Protein AF-A0AAW2NEN0-F1 (afdb_monomer_lite)

InterPro domains:
  IPR036388 Winged helix-like DNA-binding domain superfamily [G3DSA:1.10.10.10] (29-125)
  IPR044974 Disease resistance protein, plants [PTHR23155] (5-137)
  IPR058922 Disease resistance protein, winged helix domain [PF23559] (50-120)

Secondary structure (DSSP, 8-state):
-HHHHHHHHHHHHHHHHHTS-HHHHHHHHHHHHHHTS-HHHHHHHHHGGGSPTT--EEHHHHHHHHHHTT-S---TTS-HHHHHHHHHHHHHHTTSEEEEEE-TTS-EEEEEE-HHHHHHHHHHHHHHHHHHHHHHHHT--

pLDDT: mean 85.14, std 10.45, range [48.5, 97.88]

Sequence (141 aa):
MKAISAWTKVSQSINTYLNEDSDGCMEKIIGLSYEKLPYHLRDCFLYLAMFPEGFEIPVWKLLRMWIAEGFVQKMPNISLEETTENYLDNLIGRNLVRVEKKRLDGRVKTCRIHDMLCDFCKNEAGRERENFLQEVKMNND

Structure (mmCIF, N/CA/C/O backbone):
data_AF-A0AAW2NEN0-F1
#
_entry.id   AF-A0AAW2NEN0-F1
#
loop_
_atom_site.group_PDB
_atom_site.id
_atom_site.type_symbol
_atom_site.label_atom_id
_atom_site.label_alt_id
_atom_site.label_comp_id
_atom_site.label_asym_id
_atom_site.label_entity_id
_atom_site.label_seq_id
_atom_site.pdbx_PDB_ins_code
_atom_site.Cartn_x
_atom_site.Cartn_y
_atom_site.Cartn_z
_atom_site.occupancy
_atom_site.B_iso_or_equiv
_atom_site.auth_seq_id
_atom_site.auth_comp_id
_atom_site.auth_asym_id
_atom_site.auth_atom_id
_atom_site.pdbx_PDB_model_num
ATOM 1 N N . MET A 1 1 ? 0.961 32.864 -12.329 1.00 52.97 1 MET A N 1
ATOM 2 C CA . MET A 1 1 ? 2.415 32.889 -12.029 1.00 52.97 1 MET A CA 1
ATOM 3 C C . MET A 1 1 ? 2.877 31.870 -10.977 1.00 52.97 1 MET A C 1
ATOM 5 O O . MET A 1 1 ? 3.916 31.275 -11.209 1.00 52.97 1 MET A O 1
ATOM 9 N N . LYS A 1 2 ? 2.146 31.592 -9.878 1.00 61.88 2 LYS A N 1
ATOM 10 C CA . LYS A 1 2 ? 2.585 30.618 -8.841 1.00 61.88 2 LYS A CA 1
ATOM 11 C C . LYS A 1 2 ? 2.747 29.162 -9.320 1.00 61.88 2 LYS A C 1
ATOM 13 O O . LYS A 1 2 ? 3.659 28.480 -8.876 1.00 61.88 2 LYS A O 1
ATOM 18 N N . ALA A 1 3 ? 1.884 28.686 -10.220 1.00 77.19 3 ALA A N 1
ATOM 19 C CA . ALA A 1 3 ? 1.953 27.303 -10.705 1.00 77.19 3 ALA A CA 1
ATOM 20 C C . ALA A 1 3 ? 3.200 27.044 -11.570 1.00 77.19 3 ALA A C 1
ATOM 22 O O . ALA A 1 3 ? 3.846 26.016 -11.416 1.00 77.19 3 ALA A O 1
ATOM 23 N N . ILE A 1 4 ? 3.573 28.004 -12.425 1.00 82.44 4 ILE A N 1
ATOM 24 C CA . ILE A 1 4 ? 4.742 27.884 -13.308 1.00 82.44 4 ILE A CA 1
ATOM 25 C C . ILE A 1 4 ? 6.019 27.775 -12.469 1.00 82.44 4 ILE A C 1
ATOM 27 O O . ILE A 1 4 ? 6.788 26.847 -12.669 1.00 82.44 4 ILE A O 1
ATOM 31 N N . SER A 1 5 ? 6.203 28.640 -11.464 1.00 83.44 5 SER A N 1
ATOM 32 C CA . SER A 1 5 ? 7.396 28.588 -10.610 1.00 83.44 5 SER A CA 1
ATOM 33 C C . SER A 1 5 ? 7.472 27.331 -9.736 1.00 83.44 5 SER A C 1
ATOM 35 O O . SER A 1 5 ? 8.572 26.863 -9.450 1.00 83.44 5 SER A O 1
ATOM 37 N N . ALA A 1 6 ? 6.334 26.756 -9.332 1.00 82.94 6 ALA A N 1
ATOM 38 C CA . ALA A 1 6 ? 6.301 25.475 -8.628 1.00 82.94 6 ALA A CA 1
ATOM 39 C C . ALA A 1 6 ? 6.726 24.311 -9.542 1.00 82.94 6 ALA A C 1
ATOM 41 O O . ALA A 1 6 ? 7.595 23.528 -9.167 1.00 82.94 6 ALA A O 1
ATOM 42 N N . TRP A 1 7 ? 6.182 24.236 -10.760 1.00 86.25 7 TRP A N 1
ATOM 43 C CA . TRP A 1 7 ? 6.541 23.194 -11.728 1.00 86.25 7 TRP A CA 1
ATOM 44 C C . TRP A 1 7 ? 7.979 23.322 -12.241 1.00 86.25 7 TRP A C 1
ATOM 46 O O . TRP A 1 7 ? 8.639 22.304 -12.441 1.00 86.25 7 TRP A O 1
ATOM 56 N N . THR A 1 8 ? 8.516 24.540 -12.371 1.00 87.25 8 THR A N 1
ATOM 57 C CA . THR A 1 8 ? 9.938 24.746 -12.693 1.00 87.25 8 THR A CA 1
ATOM 58 C C . THR A 1 8 ? 10.848 24.168 -11.611 1.00 87.25 8 THR A C 1
ATOM 60 O O . THR A 1 8 ? 11.817 23.493 -11.942 1.00 87.25 8 THR A O 1
ATOM 63 N N . LYS A 1 9 ? 10.515 24.360 -10.326 1.00 84.31 9 LYS A N 1
ATOM 64 C CA . LYS A 1 9 ? 11.277 23.763 -9.216 1.00 84.31 9 LYS A CA 1
ATOM 65 C C . LYS A 1 9 ? 11.236 22.238 -9.261 1.00 84.31 9 LYS A C 1
ATOM 67 O O . LYS A 1 9 ? 12.277 21.606 -9.152 1.00 84.31 9 LYS A O 1
ATOM 72 N N . VAL A 1 10 ? 10.052 21.659 -9.477 1.00 82.00 10 VAL A N 1
ATOM 73 C CA . VAL A 1 10 ? 9.893 20.202 -9.612 1.00 82.00 10 VAL A CA 1
ATOM 74 C C . VAL A 1 10 ? 10.741 19.666 -10.769 1.00 82.00 10 VAL A C 1
ATOM 76 O O . VAL A 1 10 ? 11.481 18.707 -10.582 1.00 82.00 10 VAL A O 1
ATOM 79 N N . SER A 1 11 ? 10.696 20.310 -11.938 1.00 81.25 11 SER A N 1
ATOM 80 C CA . SER A 1 11 ? 11.482 19.900 -13.109 1.00 81.25 11 SER A CA 1
ATOM 81 C C . SER A 1 11 ? 12.992 19.987 -12.869 1.00 81.25 11 SER A C 1
ATOM 83 O O . SER A 1 11 ? 13.719 19.078 -13.260 1.00 81.25 11 SER A O 1
ATOM 85 N N . GLN A 1 12 ? 13.465 21.037 -12.192 1.00 81.94 12 GLN A N 1
ATOM 86 C CA . GLN A 1 12 ? 14.879 21.177 -11.838 1.00 81.94 12 GLN A CA 1
ATOM 87 C C . GLN A 1 12 ? 15.332 20.078 -10.873 1.00 81.94 12 GLN A C 1
ATOM 89 O O . GLN A 1 12 ? 16.374 19.471 -11.107 1.00 81.94 12 GLN A O 1
ATOM 94 N N . SER A 1 13 ? 14.531 19.776 -9.845 1.00 77.38 13 SER A N 1
ATOM 95 C CA . SER A 1 13 ? 14.814 18.683 -8.910 1.00 77.38 13 SER A CA 1
ATOM 96 C C . SER A 1 13 ? 14.832 17.319 -9.605 1.00 77.38 13 SER A C 1
ATOM 98 O O . SER A 1 13 ? 15.739 16.529 -9.381 1.00 77.38 13 SER A O 1
ATOM 100 N N . ILE A 1 14 ? 13.879 17.041 -10.498 1.00 75.25 14 ILE A N 1
ATOM 101 C CA . ILE A 1 14 ? 13.856 15.781 -11.257 1.00 75.25 14 ILE A CA 1
ATOM 102 C C . ILE A 1 14 ? 15.106 15.651 -12.140 1.00 75.25 14 ILE A C 1
ATOM 104 O O . ILE A 1 14 ? 15.741 14.601 -12.132 1.00 75.25 14 ILE A O 1
ATOM 108 N N . ASN A 1 15 ? 15.509 16.719 -12.837 1.00 72.62 15 ASN A N 1
ATOM 109 C CA . ASN A 1 15 ? 16.718 16.701 -13.665 1.00 72.62 15 ASN A CA 1
ATOM 110 C C . ASN A 1 15 ? 17.992 16.440 -12.856 1.00 72.62 15 ASN A C 1
ATOM 112 O O . ASN A 1 15 ? 18.887 15.769 -13.356 1.00 72.62 15 ASN A O 1
ATOM 116 N N . THR A 1 16 ? 18.096 16.942 -11.622 1.00 73.94 16 THR A N 1
ATOM 117 C CA . THR A 1 16 ? 19.248 16.615 -10.769 1.00 73.94 16 THR A CA 1
ATOM 118 C C . THR A 1 16 ? 19.31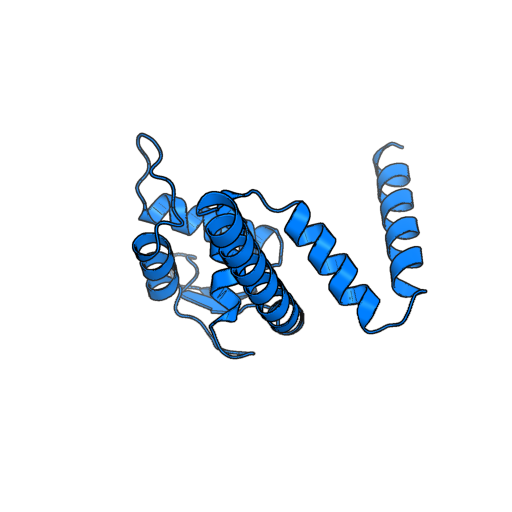4 15.128 -10.431 1.00 73.94 16 THR A C 1
ATOM 120 O O . THR A 1 16 ? 20.400 14.566 -10.485 1.00 73.94 16 THR A O 1
ATOM 123 N N . TYR A 1 17 ? 18.177 14.471 -10.173 1.00 67.19 17 TYR A N 1
ATOM 124 C CA . TYR A 1 17 ? 18.159 13.032 -9.891 1.00 67.19 17 TYR A CA 1
ATOM 125 C C . TYR A 1 17 ? 18.452 12.193 -11.140 1.00 67.19 17 TYR A C 1
ATOM 127 O O . TYR A 1 17 ? 19.248 11.268 -11.066 1.00 67.19 17 TYR A O 1
ATOM 135 N N . LEU A 1 18 ? 17.875 12.544 -12.297 1.00 66.81 18 LEU A N 1
ATOM 136 C CA . LEU A 1 18 ? 18.056 11.791 -13.549 1.00 66.81 18 LEU A CA 1
ATOM 137 C C . LEU A 1 18 ? 19.491 11.837 -14.101 1.00 66.81 18 LEU A C 1
ATOM 139 O O . LEU A 1 18 ? 19.871 10.963 -14.876 1.00 66.81 18 LEU A O 1
ATOM 143 N N . ASN A 1 19 ? 20.272 12.852 -13.727 1.00 67.50 19 ASN A N 1
ATOM 144 C CA . ASN A 1 19 ? 21.662 13.007 -14.156 1.00 67.50 19 ASN A CA 1
ATOM 145 C C . ASN A 1 19 ? 22.669 12.279 -13.239 1.00 67.50 19 ASN A C 1
ATOM 147 O O . ASN A 1 19 ? 23.849 12.209 -13.580 1.00 67.50 19 ASN A O 1
ATOM 151 N N . GLU A 1 20 ? 22.227 11.741 -12.098 1.00 63.12 20 GLU A N 1
ATOM 152 C CA . GLU A 1 20 ? 23.024 10.907 -11.194 1.00 63.12 20 GLU A CA 1
ATOM 153 C C . GLU A 1 20 ? 22.622 9.435 -11.387 1.00 63.12 20 GLU A C 1
ATOM 155 O O . GLU A 1 20 ? 21.560 9.050 -10.922 1.00 63.12 20 GLU A O 1
ATOM 160 N N . ASP A 1 21 ? 23.457 8.649 -12.078 1.00 58.72 21 ASP A N 1
ATOM 161 C CA . ASP A 1 21 ? 23.457 7.172 -12.203 1.00 58.72 21 ASP A CA 1
ATOM 162 C C . ASP A 1 21 ? 22.079 6.453 -12.229 1.00 58.72 21 ASP A C 1
ATOM 164 O O . ASP A 1 21 ? 21.345 6.392 -11.238 1.00 58.72 21 ASP A O 1
ATOM 168 N N . SER A 1 22 ? 21.712 5.857 -13.373 1.00 61.75 22 SER A N 1
ATOM 169 C CA . SER A 1 22 ? 20.301 5.568 -13.702 1.00 61.75 22 SER A CA 1
ATOM 170 C C . SER A 1 22 ? 19.570 4.607 -12.758 1.00 61.75 22 SER A C 1
ATOM 172 O O . SER A 1 22 ? 18.345 4.670 -12.687 1.00 61.75 22 SER A O 1
ATOM 174 N N . ASP A 1 23 ? 20.286 3.734 -12.045 1.00 60.75 23 ASP A N 1
ATOM 175 C CA . ASP A 1 23 ? 19.679 2.747 -11.140 1.00 60.75 23 ASP A CA 1
ATOM 176 C C . ASP A 1 23 ? 19.343 3.361 -9.763 1.00 60.75 23 ASP A C 1
ATOM 178 O O . ASP A 1 23 ? 18.247 3.184 -9.230 1.00 60.75 23 ASP A O 1
ATOM 182 N N . GLY A 1 24 ? 20.227 4.215 -9.231 1.00 66.62 24 GLY A N 1
ATOM 183 C CA . GLY A 1 24 ? 20.025 4.887 -7.940 1.00 66.62 24 GLY A CA 1
ATOM 184 C C . GLY A 1 24 ? 19.023 6.047 -7.990 1.00 66.62 24 GLY A C 1
ATOM 185 O O . GLY A 1 24 ? 18.419 6.401 -6.974 1.00 66.62 24 GLY A O 1
ATOM 186 N N . CYS A 1 25 ? 18.810 6.643 -9.166 1.00 73.38 25 CYS A N 1
ATOM 187 C CA . CYS A 1 25 ? 17.844 7.728 -9.351 1.00 73.38 25 CYS A CA 1
ATOM 188 C C . CYS A 1 25 ? 16.408 7.293 -9.015 1.00 73.38 25 CYS A C 1
ATOM 190 O O . CYS A 1 25 ? 15.681 8.019 -8.330 1.00 73.38 25 CYS A O 1
ATOM 192 N N . MET A 1 26 ? 15.979 6.124 -9.501 1.00 72.88 26 MET A N 1
ATOM 193 C CA . MET A 1 26 ? 14.604 5.667 -9.302 1.00 72.88 26 MET A CA 1
ATOM 194 C C . MET A 1 26 ? 14.345 5.328 -7.831 1.00 72.88 26 MET A C 1
ATOM 196 O O . MET A 1 26 ? 13.329 5.754 -7.281 1.00 72.88 26 MET A O 1
ATOM 200 N N . GLU A 1 27 ? 15.296 4.663 -7.165 1.00 77.19 27 GLU A N 1
ATOM 201 C CA . GLU A 1 27 ? 15.214 4.372 -5.729 1.00 77.19 27 GLU A CA 1
ATOM 202 C C . GLU A 1 27 ? 15.084 5.665 -4.903 1.00 77.19 27 GLU A C 1
ATOM 204 O O . GLU A 1 27 ? 14.206 5.760 -4.045 1.00 77.19 27 GLU A O 1
ATOM 209 N N . LYS A 1 28 ? 15.869 6.710 -5.220 1.00 79.38 28 LYS A N 1
ATOM 210 C CA . LYS A 1 28 ? 15.766 8.034 -4.574 1.00 79.38 28 LYS A CA 1
ATOM 211 C C . LYS A 1 28 ? 14.387 8.675 -4.768 1.00 79.38 28 LYS A C 1
ATOM 213 O O . LYS A 1 28 ? 13.810 9.198 -3.815 1.00 79.38 28 LYS A O 1
ATOM 218 N N . ILE A 1 29 ? 13.836 8.650 -5.985 1.00 79.81 29 ILE A N 1
ATOM 219 C CA . ILE A 1 29 ? 12.518 9.245 -6.282 1.00 79.81 29 ILE A CA 1
ATOM 220 C C . ILE A 1 29 ? 11.398 8.512 -5.530 1.00 79.81 29 ILE A C 1
ATOM 222 O O . ILE A 1 29 ? 10.477 9.148 -4.997 1.00 79.81 29 ILE A O 1
ATOM 226 N N . ILE A 1 30 ? 11.480 7.183 -5.460 1.00 80.62 30 ILE A N 1
ATOM 227 C CA . ILE A 1 30 ? 10.538 6.363 -4.696 1.00 80.62 30 ILE A CA 1
ATOM 228 C C . ILE A 1 30 ? 10.680 6.663 -3.201 1.00 80.62 30 ILE A C 1
ATOM 230 O O . ILE A 1 30 ? 9.670 6.918 -2.544 1.00 80.62 30 ILE A O 1
ATOM 234 N N . GLY A 1 31 ? 11.912 6.743 -2.689 1.00 83.69 31 GLY A N 1
ATOM 235 C CA . GLY A 1 31 ? 12.211 7.108 -1.304 1.00 83.69 31 GLY A CA 1
ATOM 236 C C . GLY A 1 31 ? 11.576 8.436 -0.893 1.00 83.69 31 GLY A C 1
ATOM 237 O O . GLY A 1 31 ? 10.868 8.499 0.107 1.00 83.69 31 GLY A O 1
ATOM 238 N N . LEU A 1 32 ? 11.685 9.476 -1.724 1.00 82.00 32 LEU A N 1
ATOM 239 C CA . LEU A 1 32 ? 11.032 10.768 -1.469 1.00 82.00 32 LEU A CA 1
ATOM 240 C C . LEU A 1 32 ? 9.498 10.675 -1.435 1.00 82.00 32 LEU A C 1
ATOM 242 O O . LEU A 1 32 ? 8.836 11.447 -0.734 1.00 82.00 32 LEU A O 1
ATOM 246 N N . SER A 1 33 ? 8.914 9.767 -2.218 1.00 80.81 33 SER A N 1
ATOM 247 C CA . SER A 1 33 ? 7.468 9.520 -2.200 1.00 80.81 33 SER A CA 1
ATOM 248 C C . SER A 1 33 ? 7.051 8.758 -0.940 1.00 80.81 33 SER A C 1
ATOM 250 O O . SER A 1 33 ? 6.009 9.075 -0.359 1.00 80.81 33 SER A O 1
ATOM 252 N N . TYR A 1 34 ? 7.887 7.817 -0.494 1.00 85.19 34 TYR A N 1
ATOM 253 C CA . TYR A 1 34 ? 7.719 7.045 0.737 1.00 85.19 34 TYR A CA 1
ATOM 254 C C . TYR A 1 34 ? 7.849 7.917 1.994 1.00 85.19 34 TYR A C 1
ATOM 256 O O . TYR A 1 34 ? 6.978 7.887 2.862 1.00 85.19 34 TYR A O 1
ATOM 264 N N . GLU A 1 35 ? 8.855 8.790 2.067 1.00 85.25 35 GLU A N 1
ATOM 265 C CA . GLU A 1 35 ? 9.034 9.733 3.180 1.00 85.25 35 GLU A CA 1
ATOM 266 C C . GLU A 1 35 ? 7.811 10.641 3.369 1.00 85.25 35 GLU A C 1
ATOM 268 O O . GLU A 1 35 ? 7.399 10.934 4.494 1.00 85.25 35 GLU A O 1
ATOM 273 N N . LYS A 1 36 ? 7.182 11.050 2.261 1.00 86.50 36 LYS A N 1
ATOM 274 C CA . LYS A 1 36 ? 5.967 11.882 2.247 1.00 86.50 36 LYS A CA 1
ATOM 275 C C . LYS A 1 36 ? 4.674 11.085 2.426 1.00 86.50 36 LYS A C 1
ATOM 277 O O . LYS A 1 36 ? 3.578 11.665 2.372 1.00 86.50 36 LYS A O 1
ATOM 282 N N . LEU A 1 37 ? 4.766 9.769 2.587 1.00 88.75 37 LEU A N 1
ATOM 283 C CA . LEU A 1 37 ? 3.620 8.927 2.866 1.00 88.75 37 LEU A CA 1
ATOM 284 C C . LEU A 1 37 ? 3.244 9.066 4.354 1.00 88.75 37 LEU A C 1
ATOM 286 O O . LEU A 1 37 ? 4.126 8.964 5.215 1.00 88.75 37 LEU A O 1
ATOM 290 N N . PRO A 1 38 ? 1.960 9.316 4.680 1.00 89.06 38 PRO A N 1
ATOM 291 C CA . PRO A 1 38 ? 1.483 9.304 6.056 1.00 89.06 38 PRO A CA 1
ATOM 292 C C . PRO A 1 38 ? 1.886 8.012 6.764 1.00 89.06 38 PRO A C 1
ATOM 294 O O . PRO A 1 38 ? 1.789 6.940 6.173 1.00 89.06 38 PRO A O 1
ATOM 297 N N . TYR A 1 39 ? 2.287 8.117 8.032 1.00 86.56 39 TYR A N 1
ATOM 298 C CA . TYR A 1 39 ? 2.816 6.992 8.809 1.00 86.56 39 TYR A CA 1
ATOM 299 C C . TYR A 1 39 ? 1.916 5.746 8.756 1.00 86.56 39 TYR A C 1
ATOM 301 O O . TYR A 1 39 ? 2.383 4.665 8.433 1.00 86.56 39 TYR A O 1
ATOM 309 N N . HIS A 1 40 ? 0.603 5.919 8.924 1.00 83.94 40 HIS A N 1
ATOM 310 C CA . HIS A 1 40 ? -0.375 4.824 8.893 1.00 83.94 40 HIS A CA 1
ATOM 311 C C . HIS A 1 40 ? -0.491 4.086 7.541 1.00 83.94 40 HIS A C 1
ATOM 313 O O . HIS A 1 40 ? -1.067 3.006 7.484 1.00 83.94 40 HIS A O 1
ATOM 319 N N . LEU A 1 41 ? 0.018 4.656 6.442 1.00 91.44 41 LEU A N 1
ATOM 320 C CA . LEU A 1 41 ? 0.031 4.00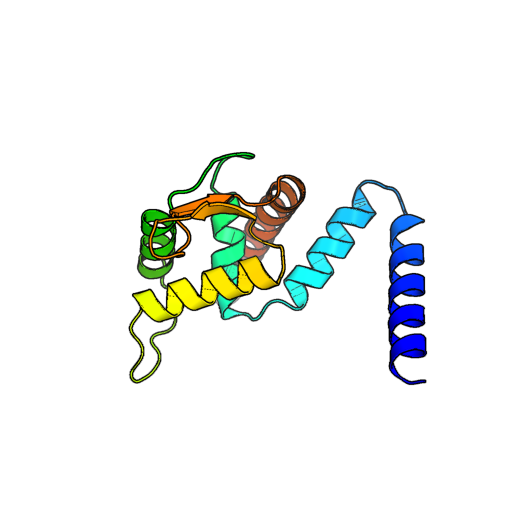8 5.124 1.00 91.44 41 LEU A CA 1
ATOM 321 C C . LEU A 1 41 ? 1.360 3.314 4.817 1.00 91.44 41 LEU A C 1
ATOM 323 O O . LEU A 1 41 ? 1.410 2.542 3.860 1.00 91.44 41 LEU A O 1
ATOM 327 N N . ARG A 1 42 ? 2.423 3.590 5.584 1.00 91.38 42 ARG A N 1
ATOM 328 C CA . ARG A 1 42 ? 3.765 3.050 5.329 1.00 91.38 42 ARG A CA 1
ATOM 329 C C . ARG A 1 42 ? 3.787 1.538 5.475 1.00 91.38 42 ARG A C 1
ATOM 331 O O . ARG A 1 42 ? 4.118 0.862 4.506 1.00 91.38 42 ARG A O 1
ATOM 338 N N . ASP A 1 43 ? 3.293 1.024 6.596 1.00 91.31 43 ASP A N 1
ATOM 339 C CA . ASP A 1 43 ? 3.230 -0.420 6.845 1.00 91.31 43 ASP A CA 1
ATOM 340 C C . ASP A 1 43 ? 2.363 -1.133 5.800 1.00 91.31 43 ASP A C 1
ATOM 342 O O . ASP A 1 43 ? 2.755 -2.152 5.234 1.00 91.31 43 ASP A O 1
ATOM 346 N N . CYS A 1 44 ? 1.209 -0.547 5.455 1.00 93.62 44 CYS A N 1
ATOM 347 C CA . CYS A 1 44 ? 0.327 -1.076 4.412 1.00 93.62 44 CYS A CA 1
ATOM 348 C C . CYS A 1 44 ? 1.029 -1.151 3.047 1.00 93.62 44 CYS A C 1
ATOM 350 O O . CYS A 1 44 ? 0.859 -2.130 2.317 1.00 93.62 44 CYS A O 1
ATOM 352 N N . PHE A 1 45 ? 1.812 -0.124 2.703 1.00 91.88 45 PHE A N 1
ATOM 353 C CA . PHE A 1 45 ? 2.580 -0.071 1.465 1.00 91.88 45 PHE A CA 1
ATOM 354 C C . PHE A 1 45 ? 3.729 -1.085 1.459 1.00 91.88 45 PHE A C 1
ATOM 356 O O . PHE A 1 45 ? 3.841 -1.852 0.506 1.00 91.88 45 PHE A O 1
ATOM 363 N N . LEU A 1 46 ? 4.529 -1.153 2.526 1.00 90.38 46 LEU A N 1
ATOM 364 C CA . LEU A 1 46 ? 5.626 -2.118 2.645 1.00 90.38 46 LEU A CA 1
ATOM 365 C C . LEU A 1 46 ? 5.126 -3.566 2.614 1.00 90.38 46 LEU A C 1
ATOM 367 O O . LEU A 1 46 ? 5.744 -4.417 1.975 1.00 90.38 46 LEU A O 1
ATOM 371 N N . TYR A 1 47 ? 3.968 -3.848 3.217 1.00 90.81 47 TYR A N 1
ATOM 372 C CA . TYR A 1 47 ? 3.366 -5.184 3.216 1.00 90.81 47 TYR A CA 1
ATOM 373 C C . TYR A 1 47 ? 3.089 -5.721 1.805 1.00 90.81 47 TYR A C 1
ATOM 375 O O . TYR A 1 47 ? 3.143 -6.930 1.570 1.00 90.81 47 TYR A O 1
ATOM 383 N N . LEU A 1 48 ? 2.823 -4.839 0.836 1.00 89.50 48 LEU A N 1
ATOM 384 C CA . LEU A 1 48 ? 2.598 -5.236 -0.557 1.00 89.50 48 LEU A CA 1
ATOM 385 C C . LEU A 1 48 ? 3.831 -5.892 -1.195 1.00 89.50 48 LEU A C 1
ATOM 387 O O . LEU A 1 48 ? 3.675 -6.678 -2.126 1.00 89.50 48 LEU A O 1
ATOM 391 N N . ALA A 1 49 ? 5.031 -5.630 -0.677 1.00 85.25 49 ALA A N 1
ATOM 392 C CA . ALA A 1 49 ? 6.280 -6.219 -1.161 1.00 85.25 49 ALA A CA 1
ATOM 393 C C . ALA A 1 49 ? 6.425 -7.712 -0.848 1.00 85.25 49 ALA A C 1
ATOM 395 O O . ALA A 1 49 ? 7.291 -8.377 -1.414 1.00 85.25 49 ALA A O 1
ATOM 396 N N . MET A 1 50 ? 5.592 -8.247 0.052 1.00 86.25 50 MET A N 1
ATOM 397 C CA . MET A 1 50 ? 5.556 -9.685 0.324 1.00 86.25 50 MET A CA 1
ATOM 398 C C . MET A 1 50 ? 4.924 -10.483 -0.817 1.00 86.25 50 MET A C 1
ATOM 400 O O . MET A 1 50 ? 5.097 -11.701 -0.892 1.00 86.25 50 MET A O 1
ATOM 404 N N . PHE A 1 51 ? 4.172 -9.823 -1.699 1.00 87.31 51 PHE A N 1
ATOM 405 C CA . PHE A 1 51 ? 3.642 -10.467 -2.888 1.00 87.31 51 PHE A CA 1
ATOM 406 C C . PHE A 1 51 ? 4.725 -10.519 -3.972 1.00 87.31 51 PHE A C 1
ATOM 408 O O . PHE A 1 51 ? 5.488 -9.564 -4.117 1.00 87.31 51 PHE A O 1
ATOM 415 N N . PRO A 1 52 ? 4.805 -11.614 -4.750 1.00 84.19 52 PRO A N 1
ATOM 416 C CA . PRO A 1 52 ? 5.730 -11.686 -5.871 1.00 84.19 52 PRO A CA 1
ATOM 417 C C . PRO A 1 52 ? 5.511 -10.538 -6.855 1.00 84.19 52 PRO A C 1
ATOM 419 O O . PRO A 1 52 ? 4.389 -10.055 -7.032 1.00 84.19 52 PRO A O 1
ATOM 422 N N . GLU A 1 53 ? 6.580 -10.151 -7.540 1.00 82.88 53 GLU A N 1
ATOM 423 C CA . GLU A 1 53 ? 6.505 -9.173 -8.617 1.00 82.88 53 GLU A CA 1
ATOM 424 C C . GLU A 1 53 ? 5.469 -9.606 -9.663 1.00 82.88 53 GLU A C 1
ATOM 426 O O . GLU A 1 53 ? 5.317 -10.789 -9.986 1.00 82.88 53 GLU A O 1
ATOM 431 N N . GLY A 1 54 ? 4.683 -8.645 -10.139 1.00 81.94 54 GLY A N 1
ATOM 432 C CA . GLY A 1 54 ? 3.590 -8.914 -11.058 1.00 81.94 54 GLY A CA 1
ATOM 433 C C . GLY A 1 54 ? 2.406 -9.718 -10.498 1.00 81.94 54 GLY A C 1
ATOM 434 O O . GLY A 1 54 ? 1.492 -10.058 -11.255 1.00 81.94 54 GLY A O 1
ATOM 435 N N . PHE A 1 55 ? 2.355 -10.021 -9.200 1.00 90.38 55 PHE A N 1
ATOM 436 C CA . PHE A 1 55 ? 1.233 -10.764 -8.631 1.00 90.38 55 PHE A CA 1
ATOM 437 C C . PHE A 1 55 ? -0.041 -9.906 -8.560 1.00 90.38 55 PHE A C 1
ATOM 439 O O . PHE A 1 55 ? -0.062 -8.822 -7.980 1.00 90.38 55 PHE A O 1
ATOM 446 N N . GLU A 1 56 ? -1.137 -10.400 -9.143 1.00 95.06 56 GLU A N 1
ATOM 447 C CA . GLU A 1 56 ? -2.450 -9.757 -9.048 1.00 95.06 56 GLU A CA 1
ATOM 448 C C . GLU A 1 56 ? -3.103 -10.101 -7.695 1.00 95.06 56 GLU A C 1
ATOM 450 O O . GLU A 1 56 ? -3.584 -11.215 -7.476 1.00 95.06 56 GLU A O 1
ATOM 455 N N . ILE A 1 57 ? -3.129 -9.131 -6.782 1.00 96.00 57 ILE A N 1
ATOM 456 C CA . ILE A 1 57 ? -3.585 -9.285 -5.399 1.00 96.00 57 ILE A CA 1
ATOM 457 C C . ILE A 1 57 ? -5.110 -9.113 -5.325 1.00 96.00 57 ILE A C 1
ATOM 459 O O . ILE A 1 57 ? -5.637 -8.062 -5.707 1.00 96.00 57 ILE A O 1
ATOM 463 N N . PRO A 1 58 ? -5.861 -10.087 -4.776 1.00 97.19 58 PRO A N 1
ATOM 464 C CA . PRO A 1 58 ? -7.267 -9.891 -4.442 1.00 97.19 58 PRO A CA 1
ATOM 465 C C . PRO A 1 58 ? -7.429 -8.868 -3.312 1.00 97.19 58 PRO A C 1
ATOM 467 O O . PRO A 1 58 ? -7.030 -9.131 -2.17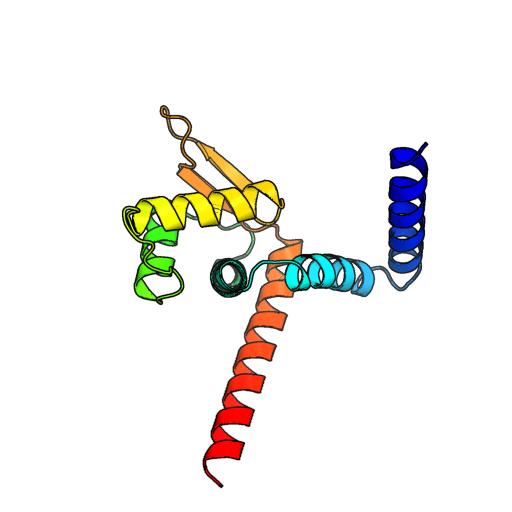6 1.00 97.19 58 PRO A O 1
ATOM 470 N N . VAL A 1 59 ? -8.078 -7.734 -3.599 1.00 97.00 59 VAL A N 1
ATOM 471 C CA . VAL A 1 59 ? -8.200 -6.614 -2.643 1.00 97.00 59 VAL A CA 1
ATOM 472 C C . VAL A 1 59 ? -8.856 -7.050 -1.340 1.00 97.00 59 VAL A C 1
ATOM 474 O O . VAL A 1 59 ? -8.338 -6.777 -0.268 1.00 97.00 59 VAL A O 1
ATOM 477 N N . TRP A 1 60 ? -9.940 -7.823 -1.406 1.00 96.19 60 TRP A N 1
ATOM 478 C CA . TRP A 1 60 ? -10.640 -8.294 -0.204 1.00 96.19 60 TRP A CA 1
ATOM 479 C C . TRP A 1 60 ? -9.737 -9.090 0.756 1.00 96.19 60 TRP A C 1
ATOM 481 O O . TRP A 1 60 ? -9.972 -9.087 1.962 1.00 96.19 60 TRP A O 1
ATOM 491 N N . LYS A 1 61 ? -8.719 -9.788 0.231 1.00 96.12 61 LYS A N 1
ATOM 492 C CA . LYS A 1 61 ? -7.761 -10.556 1.033 1.00 96.12 61 LYS A CA 1
ATOM 493 C C . LYS A 1 61 ? -6.708 -9.629 1.635 1.00 96.12 61 LY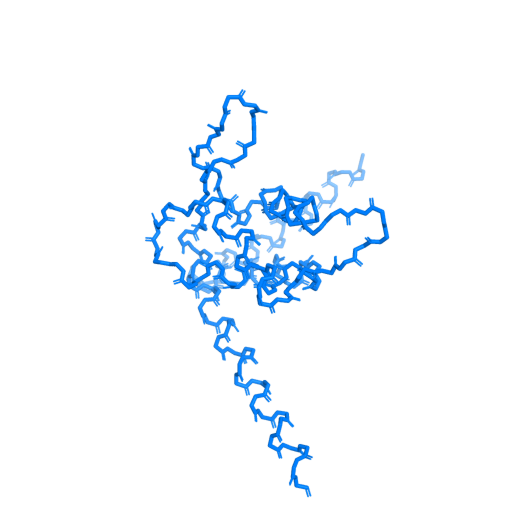S A C 1
ATOM 495 O O . LYS A 1 61 ? -6.418 -9.750 2.819 1.00 96.12 61 LYS A O 1
ATOM 500 N N . LEU A 1 62 ? -6.206 -8.686 0.837 1.00 96.31 62 LEU A N 1
ATOM 501 C CA . LEU A 1 62 ? -5.251 -7.665 1.267 1.00 96.31 62 LEU A CA 1
ATOM 502 C C . LEU A 1 62 ? -5.790 -6.821 2.430 1.00 96.31 62 LEU A C 1
ATOM 504 O O . LEU A 1 62 ? -5.123 -6.704 3.451 1.00 96.31 62 LEU A O 1
ATOM 508 N N . LEU A 1 63 ? -7.017 -6.298 2.318 1.00 96.19 63 LEU A N 1
ATOM 509 C CA . LEU A 1 63 ? -7.605 -5.456 3.369 1.00 96.19 63 LEU A CA 1
ATOM 510 C C . LEU A 1 63 ? -7.737 -6.218 4.698 1.00 96.19 63 LEU A C 1
ATOM 512 O O . LEU A 1 63 ? -7.418 -5.691 5.759 1.00 96.19 63 LEU A O 1
ATOM 516 N N . ARG A 1 64 ? -8.134 -7.498 4.645 1.00 96.38 64 ARG A N 1
ATOM 517 C CA . ARG A 1 64 ? -8.207 -8.357 5.838 1.00 96.38 64 ARG A CA 1
ATOM 518 C C . ARG A 1 64 ? -6.839 -8.628 6.456 1.00 96.38 64 ARG A C 1
ATOM 520 O O . ARG A 1 64 ? -6.762 -8.740 7.674 1.00 96.38 64 ARG A O 1
ATOM 527 N N . MET A 1 65 ? -5.793 -8.750 5.639 1.00 95.81 65 MET A N 1
ATOM 528 C CA . MET A 1 65 ? -4.421 -8.895 6.126 1.00 95.81 65 MET A CA 1
ATOM 529 C C . MET A 1 65 ? -3.983 -7.637 6.870 1.00 95.81 65 MET A C 1
ATOM 531 O O . MET A 1 65 ? -3.592 -7.745 8.021 1.00 95.81 65 MET A O 1
ATOM 535 N N . TRP A 1 66 ? -4.165 -6.446 6.295 1.00 96.56 66 TRP A N 1
ATOM 536 C CA . TRP A 1 66 ? -3.825 -5.196 6.988 1.00 96.56 66 TRP A CA 1
ATOM 537 C C . TRP A 1 66 ? -4.549 -5.035 8.329 1.00 96.56 66 TRP A C 1
ATOM 539 O O . TRP A 1 66 ? -3.942 -4.598 9.304 1.00 96.56 66 TRP A O 1
ATOM 549 N N . ILE A 1 67 ? -5.825 -5.429 8.404 1.00 95.25 67 ILE A N 1
ATOM 550 C CA . ILE A 1 67 ? -6.572 -5.439 9.670 1.00 95.25 67 ILE A CA 1
ATOM 551 C C . ILE A 1 67 ? -5.954 -6.430 10.665 1.00 95.25 67 ILE A C 1
ATOM 553 O O . ILE A 1 67 ? -5.787 -6.089 11.833 1.00 95.25 67 ILE A O 1
ATOM 557 N N . ALA A 1 68 ? -5.624 -7.645 10.220 1.00 95.38 68 ALA A N 1
ATOM 558 C CA . ALA A 1 68 ? -5.072 -8.693 11.077 1.00 95.38 68 ALA A CA 1
ATOM 559 C C . ALA A 1 68 ? -3.678 -8.349 11.626 1.00 95.38 68 ALA A C 1
ATOM 561 O O . ALA A 1 68 ? -3.389 -8.675 12.773 1.00 95.38 68 ALA A O 1
ATOM 562 N N . GLU A 1 69 ? -2.853 -7.663 10.835 1.00 92.31 69 GLU A N 1
ATOM 563 C CA . GLU A 1 69 ? -1.530 -7.173 11.246 1.00 92.31 69 GLU A CA 1
ATOM 564 C C . GLU A 1 69 ? -1.611 -5.922 12.141 1.00 92.31 69 GLU A C 1
ATOM 566 O O . GLU A 1 69 ? -0.612 -5.485 12.705 1.00 92.31 69 GLU A O 1
ATOM 571 N N . GLY A 1 70 ? -2.799 -5.325 12.290 1.00 92.50 70 GLY A N 1
ATOM 572 C CA . GLY A 1 70 ? -3.001 -4.147 13.132 1.00 92.50 70 GLY A CA 1
ATOM 573 C C . GLY A 1 70 ? -2.544 -2.826 12.506 1.00 92.50 70 GLY A C 1
ATOM 574 O O . GLY A 1 70 ? -2.482 -1.820 13.207 1.00 92.50 70 GLY A O 1
ATOM 575 N N . PHE A 1 71 ? -2.290 -2.782 11.194 1.00 92.81 71 PHE A N 1
ATOM 576 C CA . PHE A 1 71 ? -1.877 -1.553 10.493 1.00 92.81 71 PHE A CA 1
ATOM 577 C C . PHE A 1 71 ? -2.985 -0.494 10.412 1.00 92.81 71 PHE A C 1
ATOM 579 O O . PHE A 1 71 ? -2.756 0.651 10.025 1.00 92.81 71 PHE A O 1
ATOM 586 N N . VAL A 1 72 ? -4.217 -0.878 10.741 1.00 93.25 72 VAL A N 1
ATOM 587 C CA . VAL A 1 72 ? -5.420 -0.089 10.494 1.00 93.25 72 VAL A CA 1
ATOM 588 C C . VAL A 1 72 ? -5.912 0.498 11.802 1.00 93.25 72 VAL A C 1
ATOM 590 O O . VAL A 1 72 ? -6.331 -0.218 12.713 1.00 93.25 72 VAL A O 1
ATOM 593 N N . GLN A 1 73 ? -5.909 1.824 11.885 1.00 88.81 73 GLN A N 1
ATOM 594 C CA . GLN A 1 73 ? -6.392 2.522 13.068 1.00 88.81 73 GLN A CA 1
ATOM 595 C C . GLN A 1 73 ? -7.920 2.557 13.088 1.00 88.81 73 GLN A C 1
ATOM 597 O O . GLN A 1 73 ? -8.564 2.966 12.123 1.00 88.81 73 GLN A O 1
ATOM 602 N N . LYS A 1 74 ? -8.520 2.177 14.219 1.00 88.12 74 LYS A N 1
ATOM 603 C CA . LYS A 1 74 ? -9.967 2.293 14.411 1.00 88.12 74 LYS A CA 1
ATOM 604 C C . LYS A 1 74 ? -10.351 3.759 14.617 1.00 88.12 74 LYS A C 1
ATOM 606 O O . LYS A 1 74 ? -10.075 4.326 15.673 1.00 88.12 74 LYS A O 1
ATOM 611 N N . MET A 1 75 ? -11.022 4.353 13.633 1.00 87.38 75 MET A N 1
ATOM 612 C CA . MET A 1 75 ? -11.565 5.707 13.749 1.00 87.38 75 MET A CA 1
ATOM 613 C C . MET A 1 75 ? -12.978 5.703 14.362 1.00 87.38 75 MET A C 1
ATOM 615 O O . MET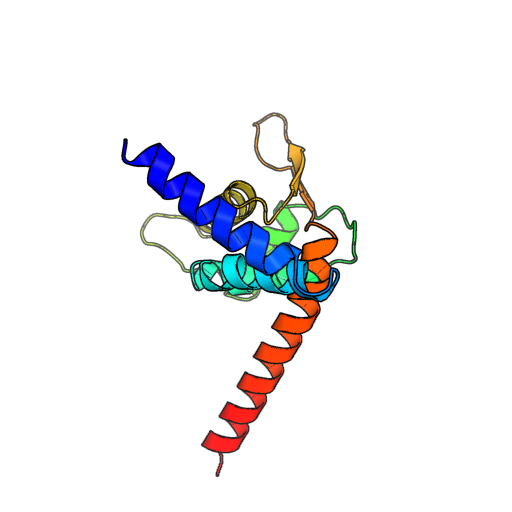 A 1 75 ? -13.751 4.769 14.130 1.00 87.38 75 MET A O 1
ATOM 619 N N . PRO A 1 76 ? -13.356 6.733 15.145 1.00 89.88 76 PRO A N 1
ATOM 620 C CA . PRO A 1 76 ? -14.723 6.871 15.637 1.00 89.88 76 PRO A CA 1
ATOM 621 C C . PRO A 1 76 ? -15.719 6.914 14.473 1.00 89.88 76 PRO A C 1
ATOM 623 O O . PRO A 1 76 ? -15.538 7.683 13.534 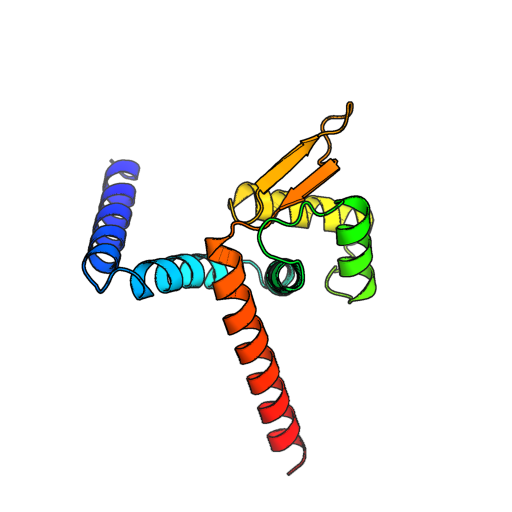1.00 89.88 76 PRO A O 1
ATOM 626 N N . ASN A 1 77 ? -16.788 6.120 14.560 1.00 92.31 77 ASN A N 1
ATOM 627 C CA . ASN A 1 77 ? -17.886 6.060 13.583 1.00 92.31 77 ASN A CA 1
ATOM 628 C C . ASN A 1 77 ? -17.526 5.553 12.173 1.00 92.31 77 ASN A C 1
ATOM 630 O O . ASN A 1 77 ? -18.377 5.623 11.293 1.00 92.31 77 ASN A O 1
ATOM 634 N N . ILE A 1 78 ? -16.319 5.022 11.955 1.00 93.56 78 ILE A N 1
ATOM 635 C CA . ILE A 1 78 ? -15.897 4.442 10.672 1.00 93.56 78 ILE A CA 1
ATOM 636 C C . ILE A 1 78 ? -15.492 2.987 10.916 1.00 93.56 78 ILE A C 1
ATOM 638 O O . ILE A 1 78 ? -14.816 2.670 11.899 1.00 93.56 78 ILE A O 1
ATOM 642 N N . SER A 1 79 ? -15.936 2.083 10.043 1.00 94.38 79 SER A N 1
ATOM 643 C CA . SER A 1 79 ? -15.558 0.667 10.132 1.00 94.38 79 SER A CA 1
ATOM 644 C C . SER A 1 79 ? -14.076 0.458 9.788 1.00 94.38 79 SER A C 1
ATOM 646 O O . SER A 1 79 ? -13.449 1.288 9.122 1.00 94.38 79 SER A O 1
ATOM 648 N N . LEU A 1 80 ? -13.487 -0.657 10.233 1.00 94.38 80 LEU A N 1
ATOM 649 C CA . LEU A 1 80 ? -12.113 -0.992 9.840 1.00 94.38 80 LEU A CA 1
ATOM 650 C C . LEU A 1 80 ? -12.043 -1.247 8.333 1.00 94.38 80 LEU A C 1
ATOM 652 O O . LEU A 1 80 ? -11.108 -0.799 7.681 1.00 94.38 80 LEU A O 1
ATOM 656 N N . GLU A 1 81 ? -13.068 -1.887 7.778 1.00 93.06 81 GLU A N 1
ATOM 657 C CA . GLU A 1 81 ? -13.216 -2.151 6.354 1.00 93.06 81 GLU A CA 1
ATOM 658 C C . GLU A 1 81 ? -13.193 -0.850 5.544 1.00 93.06 81 GLU A C 1
ATOM 660 O O . GLU A 1 81 ? -12.364 -0.700 4.649 1.00 93.06 81 GLU A O 1
ATOM 665 N N . GLU A 1 82 ? -14.023 0.127 5.908 1.00 93.94 82 GLU A N 1
ATOM 666 C CA . GLU A 1 82 ? -14.056 1.440 5.252 1.00 93.94 82 GLU A CA 1
ATOM 667 C C . GLU A 1 82 ? -12.733 2.201 5.413 1.00 93.94 82 GLU A C 1
ATOM 669 O O . GLU A 1 82 ? -12.241 2.813 4.464 1.00 93.94 82 GLU A O 1
ATOM 674 N N . THR A 1 83 ? -12.097 2.103 6.585 1.00 94.94 83 THR A N 1
ATOM 675 C CA . THR A 1 83 ? -10.767 2.689 6.807 1.00 94.94 83 THR A CA 1
ATOM 676 C C . THR A 1 83 ? -9.724 2.067 5.875 1.00 94.94 83 THR A C 1
ATOM 678 O O . THR A 1 83 ? -8.947 2.790 5.250 1.00 94.94 83 THR A O 1
ATOM 681 N N . THR A 1 84 ? -9.723 0.740 5.722 1.00 94.50 84 THR A N 1
ATOM 682 C CA . THR A 1 84 ? -8.789 0.057 4.816 1.00 94.50 84 THR A CA 1
ATOM 683 C C . THR A 1 84 ? -9.043 0.344 3.344 1.00 94.50 84 THR A C 1
ATOM 685 O O . THR A 1 84 ? -8.082 0.484 2.587 1.00 94.50 84 THR A O 1
ATOM 688 N N . GLU A 1 85 ? -10.306 0.465 2.926 1.00 94.81 85 GLU A N 1
ATOM 689 C CA . GLU A 1 85 ? -10.650 0.879 1.562 1.00 94.81 85 GLU A CA 1
ATOM 690 C C . GLU A 1 85 ? -10.083 2.281 1.279 1.00 94.81 85 GLU A C 1
ATOM 692 O O . GLU A 1 85 ? -9.396 2.471 0.276 1.00 94.81 85 GLU A O 1
ATOM 697 N N . ASN A 1 86 ? -10.235 3.224 2.217 1.00 94.44 86 ASN A N 1
ATOM 698 C CA . ASN A 1 86 ? -9.661 4.569 2.107 1.00 94.44 86 ASN A CA 1
ATOM 699 C C . ASN A 1 86 ? -8.119 4.547 2.044 1.00 94.44 86 ASN A C 1
ATOM 701 O O . ASN A 1 86 ? -7.507 5.281 1.262 1.00 94.44 86 ASN A O 1
ATOM 705 N N . TYR A 1 87 ? -7.466 3.678 2.820 1.00 95.50 87 TYR A N 1
ATOM 706 C CA . TYR A 1 87 ? -6.009 3.517 2.758 1.00 95.50 87 TYR A CA 1
ATOM 707 C C . TYR A 1 87 ? -5.559 3.045 1.372 1.00 95.50 87 TYR A C 1
ATOM 709 O O . TYR A 1 87 ? -4.634 3.621 0.793 1.00 95.50 87 TYR A O 1
ATOM 717 N N . LEU A 1 88 ? -6.244 2.047 0.805 1.00 95.88 88 LEU A N 1
ATOM 718 C CA . LEU A 1 88 ? -5.964 1.571 -0.547 1.00 95.88 88 LEU A CA 1
ATOM 719 C C . LEU A 1 88 ? -6.190 2.674 -1.591 1.00 95.88 88 LEU A C 1
ATOM 721 O O . LEU A 1 88 ? -5.333 2.874 -2.451 1.00 95.88 88 LEU A O 1
ATOM 725 N N . ASP A 1 89 ? -7.286 3.426 -1.493 1.00 95.38 89 ASP A N 1
ATOM 726 C CA . ASP A 1 89 ? -7.583 4.533 -2.407 1.00 95.38 89 ASP A CA 1
ATOM 727 C C . ASP A 1 89 ? -6.520 5.641 -2.339 1.00 95.38 89 ASP A C 1
ATOM 729 O O . ASP A 1 89 ? -6.142 6.201 -3.370 1.00 95.38 89 ASP A O 1
ATOM 733 N N . ASN A 1 90 ? -5.958 5.917 -1.158 1.00 94.06 90 ASN A N 1
ATOM 734 C CA . ASN A 1 90 ? -4.838 6.850 -1.007 1.00 94.06 90 ASN A CA 1
ATOM 735 C C . ASN A 1 90 ? -3.563 6.343 -1.689 1.00 94.06 90 ASN A C 1
ATOM 737 O O . ASN A 1 90 ? -2.865 7.122 -2.343 1.00 94.06 90 ASN A O 1
ATOM 741 N N . LEU A 1 91 ? -3.250 5.053 -1.550 1.00 93.38 91 LEU A N 1
ATOM 742 C CA . LEU A 1 91 ? -2.096 4.446 -2.217 1.00 93.38 91 LEU A CA 1
ATOM 743 C C . LEU A 1 91 ? -2.268 4.442 -3.744 1.00 93.38 91 LEU A C 1
ATOM 745 O O . LEU A 1 91 ? -1.318 4.746 -4.469 1.00 93.38 91 LEU A O 1
ATOM 749 N N . ILE A 1 92 ? -3.483 4.187 -4.235 1.00 93.62 92 ILE A N 1
ATOM 750 C CA . ILE A 1 92 ? -3.829 4.289 -5.660 1.00 93.62 92 ILE A CA 1
ATOM 751 C C . ILE A 1 92 ? -3.709 5.738 -6.142 1.00 93.62 92 ILE A C 1
ATOM 753 O O . ILE A 1 92 ? -3.067 5.995 -7.157 1.00 93.62 92 ILE A O 1
ATOM 757 N N . GLY A 1 93 ? -4.264 6.705 -5.404 1.00 91.94 93 GLY A N 1
ATOM 758 C CA . GLY A 1 93 ? -4.207 8.130 -5.749 1.00 91.94 93 GLY A CA 1
ATOM 759 C C . GLY A 1 93 ? -2.786 8.703 -5.784 1.00 91.94 93 GLY A C 1
ATOM 760 O O . GLY A 1 93 ? -2.534 9.703 -6.454 1.00 91.94 93 GLY A O 1
ATOM 761 N N . ARG A 1 94 ? -1.840 8.047 -5.102 1.00 89.25 94 ARG A N 1
ATOM 762 C CA . ARG A 1 94 ? -0.403 8.359 -5.123 1.00 89.25 94 ARG A CA 1
ATOM 763 C C . ARG A 1 94 ? 0.382 7.575 -6.179 1.00 89.25 94 ARG A C 1
ATOM 765 O O . ARG A 1 94 ? 1.595 7.730 -6.247 1.00 89.25 94 ARG A O 1
ATOM 772 N N . ASN A 1 95 ? -0.287 6.764 -7.002 1.00 88.38 95 ASN A N 1
ATOM 773 C CA . ASN A 1 95 ? 0.317 5.860 -7.989 1.00 88.38 95 ASN A CA 1
ATOM 774 C C . ASN A 1 95 ? 1.308 4.847 -7.385 1.00 88.38 95 ASN A C 1
ATOM 776 O O . ASN A 1 95 ? 2.230 4.395 -8.059 1.00 88.38 95 ASN A O 1
ATOM 780 N N . LEU A 1 96 ? 1.121 4.480 -6.114 1.00 88.19 96 LEU A N 1
ATOM 781 C CA . LEU A 1 96 ? 1.918 3.439 -5.456 1.00 88.19 96 LEU A CA 1
ATOM 782 C C . LEU A 1 96 ? 1.330 2.040 -5.688 1.00 88.19 96 LEU A C 1
ATOM 784 O O . LEU A 1 96 ? 2.032 1.034 -5.610 1.00 88.19 96 LEU A O 1
ATOM 788 N N . VAL A 1 97 ? 0.035 1.981 -6.001 1.00 91.44 97 VAL A N 1
ATOM 789 C CA . VAL A 1 97 ? -0.701 0.750 -6.284 1.00 91.44 97 VAL A CA 1
ATOM 790 C C . VAL A 1 97 ? -1.475 0.910 -7.582 1.00 91.44 97 VAL A C 1
ATOM 792 O O . VAL A 1 97 ? -2.233 1.863 -7.762 1.00 91.44 97 VAL A O 1
ATOM 795 N N . ARG A 1 98 ? -1.320 -0.063 -8.475 1.00 93.06 98 ARG A N 1
ATOM 796 C CA . ARG A 1 98 ? -2.045 -0.140 -9.736 1.00 93.06 98 ARG A CA 1
ATOM 797 C C . ARG A 1 98 ? -3.329 -0.946 -9.561 1.00 93.06 98 ARG A C 1
ATOM 799 O O . ARG A 1 98 ? -3.340 -2.009 -8.943 1.00 93.06 98 ARG A O 1
ATOM 806 N N . VAL A 1 99 ? -4.420 -0.455 -10.141 1.00 95.81 99 VAL A N 1
ATOM 807 C CA . VAL A 1 99 ? -5.685 -1.193 -10.239 1.00 95.81 99 VAL A CA 1
ATOM 808 C C . VAL A 1 99 ? -5.649 -2.099 -11.466 1.00 95.81 99 VAL A C 1
ATOM 810 O O . VAL A 1 99 ? -5.435 -1.614 -12.574 1.00 95.81 99 VAL A O 1
ATOM 813 N N . GLU A 1 100 ? -5.912 -3.393 -11.276 1.00 96.06 100 GLU A N 1
ATOM 814 C CA . GLU A 1 100 ? -5.958 -4.372 -12.372 1.00 96.06 100 GLU A CA 1
ATOM 815 C C . GLU A 1 100 ? -7.395 -4.658 -12.809 1.00 96.06 100 GLU A C 1
ATOM 817 O O . GLU A 1 100 ? -7.716 -4.639 -13.997 1.00 96.06 100 GLU A O 1
ATOM 822 N N . LYS A 1 101 ? -8.299 -4.887 -11.849 1.00 97.56 101 LYS A N 1
ATOM 823 C CA . LYS A 1 101 ? -9.718 -5.133 -12.137 1.00 97.56 101 LYS A CA 1
ATOM 824 C C . LYS A 1 101 ? -10.604 -4.367 -11.174 1.00 97.56 101 LYS A C 1
ATOM 826 O O . LYS A 1 101 ? -10.314 -4.264 -9.982 1.00 97.56 101 LYS A O 1
ATOM 831 N N . LYS A 1 102 ? -11.745 -3.907 -11.681 1.00 97.56 102 LYS A N 1
ATOM 832 C CA . LYS A 1 102 ? -12.846 -3.352 -10.886 1.00 97.56 102 LYS A CA 1
ATOM 833 C C . LYS A 1 102 ? -14.042 -4.298 -10.900 1.00 97.56 102 LYS A C 1
ATOM 835 O O . LYS A 1 102 ? -14.199 -5.121 -11.802 1.00 97.56 102 LYS A O 1
ATOM 840 N N . ARG A 1 103 ? -14.853 -4.221 -9.854 1.00 95.94 103 ARG A N 1
ATOM 841 C CA . ARG A 1 103 ? -16.158 -4.878 -9.755 1.00 95.94 103 ARG A CA 1
ATOM 842 C C . ARG A 1 103 ? -17.213 -4.049 -10.496 1.00 95.94 103 ARG A C 1
ATOM 844 O O . ARG A 1 103 ? -16.947 -2.926 -10.917 1.00 95.94 103 ARG A O 1
ATOM 851 N N . LEU A 1 104 ? -18.419 -4.604 -10.631 1.00 96.31 104 LEU A N 1
ATOM 852 C CA . LEU A 1 104 ? -19.557 -3.910 -11.252 1.00 96.31 104 LEU A CA 1
ATOM 853 C C . LEU A 1 104 ? -19.988 -2.659 -10.469 1.00 96.31 104 LEU A C 1
ATOM 855 O O . LEU A 1 104 ? -20.473 -1.708 -11.066 1.00 96.31 104 LEU A O 1
ATOM 859 N N . ASP A 1 105 ? -19.768 -2.647 -9.154 1.00 94.06 105 ASP A N 1
ATOM 860 C CA . ASP A 1 105 ? -20.029 -1.505 -8.267 1.00 94.06 105 ASP A CA 1
ATOM 861 C C . ASP A 1 105 ? -18.926 -0.424 -8.318 1.00 94.06 105 ASP A C 1
ATOM 863 O O . ASP A 1 105 ? -18.969 0.545 -7.566 1.00 94.06 105 ASP A O 1
ATOM 867 N N . GLY A 1 106 ? -17.916 -0.590 -9.182 1.00 92.62 106 GLY A N 1
ATOM 868 C CA . GLY A 1 106 ? -16.789 0.331 -9.330 1.00 92.62 106 GLY A CA 1
ATOM 869 C C . GLY A 1 106 ? -15.657 0.139 -8.316 1.00 92.62 106 GLY A C 1
ATOM 870 O O . GLY A 1 106 ? -14.576 0.697 -8.528 1.00 92.62 106 GLY A O 1
ATOM 871 N N . ARG A 1 107 ? -15.844 -0.683 -7.272 1.00 93.62 107 ARG A N 1
ATOM 872 C CA . ARG A 1 107 ? -14.801 -0.963 -6.274 1.00 93.62 107 ARG A CA 1
ATOM 873 C C . ARG A 1 107 ? -13.666 -1.780 -6.872 1.00 93.62 107 ARG A C 1
ATOM 875 O O . ARG A 1 107 ? -13.853 -2.582 -7.795 1.00 93.62 107 ARG A O 1
ATOM 882 N N . VAL A 1 108 ? -12.469 -1.619 -6.319 1.00 97.12 108 VAL A N 1
ATOM 883 C CA . VAL A 1 108 ? -11.285 -2.355 -6.772 1.00 97.12 108 VAL A CA 1
ATOM 884 C C . VAL A 1 108 ? -11.442 -3.840 -6.430 1.00 97.12 108 VAL A C 1
ATOM 886 O O . VAL A 1 108 ? -11.652 -4.227 -5.281 1.00 97.12 108 VAL A O 1
ATOM 889 N N . LYS A 1 109 ? -11.375 -4.700 -7.449 1.00 97.44 109 LYS A N 1
ATOM 890 C CA . LYS A 1 109 ? -11.437 -6.160 -7.294 1.00 97.44 109 LYS A CA 1
ATOM 891 C C . LYS A 1 109 ? -10.052 -6.724 -7.012 1.00 97.44 109 LYS A C 1
ATOM 893 O O . LYS A 1 109 ? -9.896 -7.551 -6.112 1.00 97.44 109 LYS A O 1
ATOM 898 N N . THR A 1 110 ? -9.082 -6.285 -7.803 1.00 97.88 110 THR A N 1
ATOM 899 C CA . THR A 1 110 ? -7.690 -6.709 -7.722 1.00 97.88 110 THR A CA 1
ATOM 900 C C . THR A 1 110 ? -6.753 -5.546 -8.009 1.00 97.88 110 THR A C 1
ATOM 902 O O . THR A 1 110 ? -7.081 -4.636 -8.779 1.00 97.88 110 THR A O 1
ATOM 905 N N . CYS A 1 111 ? -5.592 -5.577 -7.368 1.00 95.69 111 CYS A N 1
ATOM 906 C CA . CYS A 1 111 ? -4.546 -4.576 -7.511 1.00 95.69 111 CYS A CA 1
ATOM 907 C C . CYS A 1 111 ? -3.168 -5.234 -7.621 1.00 95.69 111 CYS A C 1
ATOM 909 O O . CYS A 1 111 ? -3.027 -6.443 -7.436 1.00 95.69 111 CYS A O 1
ATOM 911 N N . ARG A 1 112 ? -2.159 -4.433 -7.946 1.00 93.81 112 ARG A N 1
ATOM 912 C CA . ARG A 1 112 ? -0.764 -4.853 -8.067 1.00 93.81 112 ARG A CA 1
ATOM 913 C C . ARG A 1 112 ? 0.146 -3.713 -7.607 1.00 93.81 112 ARG A C 1
ATOM 915 O O . ARG A 1 112 ? -0.163 -2.548 -7.856 1.00 93.81 112 ARG A O 1
ATOM 922 N N . ILE A 1 113 ? 1.260 -4.033 -6.956 1.00 90.38 113 ILE A N 1
ATOM 923 C CA . ILE A 1 113 ? 2.341 -3.066 -6.735 1.00 90.38 113 ILE A CA 1
ATOM 924 C C . ILE A 1 113 ? 3.136 -2.876 -8.033 1.00 90.38 113 ILE A C 1
ATOM 926 O O . ILE A 1 113 ? 3.317 -3.820 -8.796 1.00 90.38 113 ILE A O 1
ATOM 930 N N . HIS A 1 114 ? 3.583 -1.657 -8.330 1.00 83.56 114 HIS A N 1
ATOM 931 C CA . HIS A 1 114 ? 4.468 -1.461 -9.478 1.00 83.56 114 HIS A CA 1
ATOM 932 C C . HIS A 1 114 ? 5.787 -2.207 -9.259 1.00 83.56 114 HIS A C 1
ATOM 934 O O . HIS A 1 114 ? 6.373 -2.104 -8.187 1.00 83.56 114 HIS A O 1
ATOM 940 N N . ASP A 1 115 ? 6.273 -2.891 -10.289 1.00 78.50 115 ASP A N 1
ATOM 941 C CA . ASP A 1 115 ? 7.482 -3.719 -10.229 1.00 78.50 115 ASP A CA 1
ATOM 942 C C . ASP A 1 115 ? 8.696 -2.939 -9.674 1.00 78.50 115 ASP A C 1
ATOM 944 O O . ASP A 1 115 ? 9.351 -3.386 -8.737 1.00 78.50 115 ASP A O 1
ATOM 948 N N . MET A 1 116 ? 8.880 -1.685 -10.109 1.00 77.38 116 MET A N 1
ATOM 949 C CA . MET A 1 116 ? 9.928 -0.778 -9.600 1.00 77.38 116 MET A CA 1
ATOM 950 C C . MET A 1 116 ? 9.800 -0.434 -8.103 1.00 77.38 116 MET A C 1
ATOM 952 O O . MET A 1 116 ? 10.793 -0.133 -7.449 1.00 77.38 116 MET A O 1
ATOM 956 N N . LEU A 1 117 ? 8.584 -0.446 -7.549 1.00 81.81 117 LEU A N 1
ATOM 957 C CA . LEU A 1 117 ? 8.351 -0.225 -6.116 1.00 81.81 117 LEU A CA 1
ATOM 958 C C . LEU A 1 117 ? 8.595 -1.502 -5.311 1.00 81.81 117 LEU A C 1
ATOM 960 O O . LEU A 1 117 ? 8.889 -1.427 -4.123 1.00 81.81 117 LEU A O 1
ATOM 964 N N . CYS A 1 118 ? 8.473 -2.668 -5.947 1.00 81.38 118 CYS A N 1
ATOM 965 C CA . CYS A 1 118 ? 8.591 -3.956 -5.284 1.00 81.38 118 CYS A CA 1
ATOM 966 C C . CYS A 1 118 ? 9.989 -4.139 -4.680 1.00 81.38 118 CYS A C 1
ATOM 968 O O . CYS A 1 118 ? 10.105 -4.543 -3.523 1.00 81.38 118 CYS A O 1
ATOM 970 N N . ASP A 1 119 ? 11.041 -3.790 -5.423 1.00 81.69 119 ASP A N 1
ATOM 971 C CA . ASP A 1 119 ? 12.422 -3.901 -4.940 1.00 81.69 119 ASP A CA 1
ATOM 972 C C . ASP A 1 119 ? 12.761 -2.846 -3.888 1.00 81.69 119 ASP A C 1
ATOM 974 O O . ASP A 1 119 ? 13.360 -3.176 -2.863 1.00 81.69 119 ASP A O 1
ATOM 978 N N . PHE A 1 120 ? 12.276 -1.612 -4.065 1.00 84.31 120 PHE A N 1
ATOM 979 C CA . PHE A 1 120 ? 12.379 -0.578 -3.036 1.00 84.31 120 PHE A CA 1
ATOM 980 C C . PHE A 1 120 ? 11.770 -1.051 -1.710 1.00 84.31 120 PHE A C 1
ATOM 982 O O . PHE A 1 120 ? 12.421 -0.994 -0.668 1.00 84.31 120 PHE A O 1
ATOM 989 N N . CYS A 1 121 ? 10.536 -1.561 -1.734 1.00 83.19 121 CYS A N 1
ATOM 990 C CA . CYS A 1 121 ? 9.852 -1.967 -0.513 1.00 83.19 121 CYS A CA 1
ATOM 991 C C . CYS A 1 121 ? 10.514 -3.174 0.166 1.00 83.19 121 CYS A C 1
ATOM 993 O O . CYS A 1 121 ? 10.525 -3.225 1.392 1.00 83.19 121 CYS A O 1
ATOM 995 N N . LYS A 1 122 ? 11.085 -4.129 -0.587 1.00 80.62 122 LYS A N 1
ATOM 996 C CA . LYS A 1 122 ? 11.854 -5.244 0.003 1.00 80.62 122 LYS A CA 1
ATOM 997 C C . LYS A 1 122 ? 13.070 -4.728 0.773 1.00 80.62 122 LYS A C 1
ATOM 999 O O . LYS A 1 122 ? 13.306 -5.163 1.900 1.00 80.62 122 LYS A O 1
ATOM 1004 N N . ASN A 1 123 ? 13.816 -3.796 0.178 1.00 83.62 123 ASN A N 1
ATOM 1005 C CA . ASN A 1 123 ? 14.986 -3.193 0.811 1.00 83.62 123 ASN A CA 1
ATOM 1006 C C . ASN A 1 123 ? 14.582 -2.393 2.054 1.00 83.62 123 ASN A C 1
ATOM 1008 O O . ASN A 1 123 ? 15.176 -2.562 3.118 1.00 83.62 123 ASN A O 1
ATOM 1012 N N . GLU A 1 124 ? 13.540 -1.569 1.941 1.00 84.06 124 GLU A N 1
ATOM 1013 C CA . GLU A 1 124 ? 13.072 -0.715 3.032 1.00 84.06 124 GLU A CA 1
ATOM 1014 C C . GLU A 1 124 ? 12.489 -1.518 4.200 1.00 84.06 124 GLU A C 1
ATOM 1016 O O . GLU A 1 124 ? 12.869 -1.291 5.344 1.00 84.06 124 GLU A O 1
ATOM 1021 N N . ALA A 1 125 ? 11.662 -2.531 3.929 1.00 80.31 125 ALA A N 1
ATOM 1022 C CA . ALA A 1 125 ? 11.139 -3.418 4.969 1.00 80.31 125 ALA A CA 1
ATOM 1023 C C . ALA A 1 125 ? 12.263 -4.174 5.702 1.00 80.31 125 ALA A C 1
ATOM 1025 O O . ALA A 1 125 ? 12.192 -4.394 6.913 1.00 80.31 125 ALA A O 1
ATOM 1026 N N . GLY A 1 126 ? 13.327 -4.552 4.984 1.00 79.31 126 GLY A N 1
ATOM 1027 C CA . GLY A 1 126 ? 14.536 -5.115 5.583 1.00 79.31 126 GLY A CA 1
ATOM 1028 C C . GLY A 1 126 ? 15.248 -4.128 6.514 1.00 79.31 126 GLY A C 1
ATOM 1029 O O . GLY A 1 126 ? 15.615 -4.504 7.629 1.00 79.31 126 GLY A O 1
ATOM 1030 N N . ARG A 1 127 ? 15.398 -2.866 6.085 1.00 82.25 127 ARG A N 1
ATOM 1031 C CA . ARG A 1 127 ? 16.002 -1.785 6.884 1.00 82.25 127 ARG A CA 1
ATOM 1032 C C . ARG A 1 127 ? 15.201 -1.497 8.155 1.00 82.25 127 ARG A C 1
ATOM 1034 O O . ARG A 1 127 ? 15.785 -1.461 9.234 1.00 82.25 127 ARG A O 1
ATOM 1041 N N . GLU A 1 128 ? 13.880 -1.350 8.056 1.00 78.62 128 GLU A N 1
ATOM 1042 C CA . GLU A 1 128 ? 13.026 -1.076 9.222 1.00 78.62 128 GLU A CA 1
ATOM 1043 C C . GLU A 1 128 ? 13.060 -2.219 10.245 1.00 78.62 128 GLU A C 1
ATOM 1045 O O . GLU A 1 128 ? 13.162 -1.976 11.449 1.00 78.62 128 GLU A O 1
ATOM 1050 N N . ARG A 1 129 ? 13.069 -3.475 9.777 1.00 77.62 129 ARG A N 1
ATOM 1051 C CA . ARG A 1 129 ? 13.225 -4.641 10.655 1.00 77.62 129 ARG A CA 1
ATOM 1052 C C . ARG A 1 129 ? 14.563 -4.632 11.395 1.00 77.62 129 ARG A C 1
ATOM 1054 O O . ARG A 1 129 ? 14.588 -4.934 12.585 1.00 77.62 129 ARG A O 1
ATOM 1061 N N . GLU A 1 130 ? 15.663 -4.331 10.710 1.00 74.31 130 GLU A N 1
ATOM 1062 C CA . GLU A 1 130 ? 16.987 -4.267 11.340 1.00 74.31 130 GLU A CA 1
ATOM 1063 C C . GLU A 1 130 ? 17.057 -3.136 12.375 1.00 74.31 130 GLU A C 1
ATOM 1065 O O . GLU A 1 130 ? 17.508 -3.368 13.496 1.00 74.31 130 GLU A O 1
ATOM 1070 N N . ASN A 1 131 ? 16.526 -1.953 12.052 1.00 77.75 131 ASN A N 1
ATOM 1071 C CA . ASN A 1 131 ? 16.457 -0.825 12.985 1.00 77.75 131 ASN A CA 1
ATOM 1072 C C . ASN A 1 131 ? 15.679 -1.195 14.258 1.00 77.75 131 ASN A C 1
ATOM 1074 O O . ASN A 1 131 ? 16.174 -0.987 15.365 1.00 77.75 131 ASN A O 1
ATOM 1078 N N . PHE A 1 132 ? 14.511 -1.831 14.112 1.00 76.25 132 PHE A N 1
ATOM 1079 C CA . PHE A 1 132 ? 13.728 -2.321 15.249 1.00 76.25 132 PHE A CA 1
ATOM 1080 C C . PHE A 1 132 ? 14.519 -3.319 16.111 1.00 76.25 132 PHE A C 1
ATOM 1082 O O . PHE A 1 132 ? 14.520 -3.233 17.340 1.00 76.25 132 PHE A O 1
ATOM 1089 N N . LEU A 1 133 ? 15.235 -4.262 15.487 1.00 78.69 133 LEU A N 1
ATOM 1090 C CA . LEU A 1 133 ? 16.064 -5.233 16.209 1.00 78.69 133 LEU A CA 1
ATOM 1091 C C . LEU A 1 133 ? 17.222 -4.569 16.970 1.00 78.69 133 LEU A C 1
ATOM 1093 O O . LEU A 1 133 ? 17.604 -5.067 18.030 1.00 78.69 133 LEU A O 1
ATOM 1097 N N . GLN A 1 134 ? 17.784 -3.475 16.456 1.00 79.44 134 GLN A N 1
ATOM 1098 C CA . GLN A 1 134 ? 18.828 -2.707 17.140 1.00 79.44 134 GLN A CA 1
ATOM 1099 C C . GLN A 1 134 ? 18.269 -1.938 18.338 1.00 79.44 134 GLN A C 1
ATOM 1101 O O . GLN A 1 134 ? 18.842 -2.022 19.422 1.00 79.44 134 GLN A O 1
ATOM 1106 N N . GLU A 1 135 ? 17.123 -1.271 18.194 1.00 73.31 135 GLU A N 1
ATOM 1107 C CA . GLU A 1 135 ? 16.459 -0.570 19.303 1.00 73.31 135 GLU A CA 1
ATOM 1108 C C . GLU A 1 135 ? 16.098 -1.519 20.454 1.00 73.31 135 GLU A C 1
ATOM 1110 O O . GLU A 1 135 ? 16.330 -1.207 21.621 1.00 73.31 135 GLU A O 1
ATOM 1115 N N . VAL A 1 136 ? 15.590 -2.716 20.145 1.00 75.31 136 VAL A N 1
ATOM 1116 C CA . VAL A 1 136 ? 15.275 -3.733 21.163 1.00 75.31 136 VAL A CA 1
ATOM 1117 C C . VAL A 1 136 ? 16.527 -4.230 21.890 1.00 75.31 136 VAL A C 1
ATOM 1119 O O . VAL A 1 136 ? 16.456 -4.524 23.082 1.00 75.31 136 VAL A O 1
ATOM 1122 N N . LYS A 1 137 ? 17.675 -4.326 21.209 1.00 73.88 137 LYS A N 1
ATOM 1123 C CA . LYS A 1 137 ? 18.949 -4.679 21.859 1.00 73.88 137 LYS A CA 1
ATOM 1124 C C . LYS A 1 137 ? 19.429 -3.558 22.782 1.00 73.88 137 LYS A C 1
ATOM 1126 O O . LYS A 1 137 ? 19.760 -3.838 23.922 1.00 73.88 137 LYS A O 1
ATOM 1131 N N . MET A 1 138 ? 19.373 -2.307 22.324 1.00 69.00 138 MET A N 1
ATOM 1132 C CA . MET A 1 138 ? 19.803 -1.131 23.097 1.00 69.00 138 MET A CA 1
ATOM 1133 C C . MET A 1 138 ? 18.935 -0.847 24.331 1.00 69.00 138 MET A C 1
ATOM 1135 O O . MET A 1 138 ? 19.407 -0.216 25.267 1.00 69.00 138 MET A O 1
ATOM 1139 N N . ASN A 1 139 ? 17.675 -1.289 24.337 1.00 67.06 139 ASN A N 1
ATOM 1140 C CA . ASN A 1 139 ? 16.763 -1.137 25.477 1.00 67.06 139 ASN A CA 1
ATOM 1141 C C . ASN A 1 139 ? 16.852 -2.285 26.502 1.00 67.06 139 ASN A C 1
ATOM 1143 O O . ASN A 1 139 ? 16.154 -2.241 27.515 1.00 67.06 139 ASN A O 1
ATOM 1147 N N . ASN A 1 140 ? 17.649 -3.321 26.225 1.00 57.16 140 ASN A N 1
ATOM 1148 C CA . ASN A 1 140 ? 17.840 -4.484 27.097 1.00 57.16 140 ASN A CA 1
ATOM 1149 C C . ASN A 1 140 ? 19.245 -4.547 27.737 1.00 57.16 140 ASN A C 1
ATOM 1151 O O . ASN A 1 140 ? 19.523 -5.520 28.440 1.00 57.16 140 ASN A O 1
ATOM 1155 N N . ASP A 1 141 ? 20.080 -3.525 27.519 1.00 48.50 141 ASP A N 1
ATOM 1156 C CA . ASP A 1 141 ? 21.364 -3.272 28.196 1.00 48.50 141 ASP A CA 1
ATOM 1157 C C . ASP A 1 141 ? 21.226 -2.100 29.191 1.00 48.50 141 ASP A C 1
ATOM 1159 O O . ASP A 1 141 ? 21.902 -2.133 30.249 1.00 48.50 141 ASP A O 1
#

Radius of gyration: 17.62 Å; chains: 1; bounding box: 44×45×42 Å

Organism: NCBI:txid2727403

Foldseek 3Di:
DVVVVVVVVVVVVLVVLCVPDNLVSLLVVVVVLLVPDPPLLNVLLLVLLVDDAPDWAFLVVSLVVCVVVVSFDDDPPDDSSRSSQVSVVVCVVSVQKAQDDADPVRRGGIIHGHNSVSVSSVVVVVVVVVVVVVVVVVVVD